Protein AF-A0A9X9WPG4-F1 (afdb_monomer_lite)

Sequence (90 aa):
MPAFASLAVVLAAAPASAQTEAVARRECLQAIRQQGVRGYALDNPRFARAGDAAALTGGLVLGASRLDFSCTLDRRGKVTDLVLTTPPAR

pLDDT: mean 79.63, std 15.67, range [44.59, 93.31]

Organism: NCBI:txid535904

Secondary structure (DSSP, 8-state):
---------------HHHHHHHHHHHHHHHHHHHTT--SPEEEEEEEEEETTEEEEEEEEEETTEEEEEEEEE-TTS-EEEEEEEPPP--

Foldseek 3Di:
DDDDDDPPPPPPPPPVVVVLVVLLVVQLVVVCVVVVDPPWDWAPWDWDDDVQKIKIWGWTDDPPFIKTKIFIAGNVSHTPDIDIGGDDDD

Radius of gyration: 18.92 Å; chains: 1; bounding box: 65×42×32 Å

Structure (mmCIF, N/CA/C/O backbone):
data_AF-A0A9X9WPG4-F1
#
_entry.id   AF-A0A9X9WPG4-F1
#
loop_
_atom_site.group_PDB
_atom_site.id
_atom_site.type_symbol
_atom_site.label_atom_id
_atom_site.label_alt_id
_atom_site.label_comp_id
_atom_site.label_asym_id
_atom_site.label_entity_id
_atom_site.label_seq_id
_atom_site.pdbx_PDB_ins_code
_atom_site.Cartn_x
_atom_site.Cartn_y
_atom_site.Cartn_z
_atom_site.occupancy
_atom_site.B_iso_or_equiv
_atom_site.auth_seq_id
_atom_site.auth_comp_id
_atom_site.auth_asym_id
_atom_site.auth_atom_id
_atom_site.pdbx_PDB_model_num
ATOM 1 N N . MET A 1 1 ? 53.845 27.920 -5.244 1.00 48.44 1 MET A N 1
ATOM 2 C CA . MET A 1 1 ? 52.762 26.917 -5.162 1.00 48.44 1 MET A CA 1
ATOM 3 C C . MET A 1 1 ? 51.828 27.314 -4.027 1.00 48.44 1 MET A C 1
ATOM 5 O O . MET A 1 1 ? 52.311 27.417 -2.908 1.00 48.44 1 MET A O 1
ATOM 9 N N . PRO A 1 2 ? 50.536 27.551 -4.295 1.00 44.59 2 PRO A N 1
ATOM 10 C CA . PRO A 1 2 ? 49.517 27.106 -3.353 1.00 44.59 2 PRO A CA 1
ATOM 11 C C . PRO A 1 2 ? 48.487 26.228 -4.067 1.00 44.59 2 PRO A C 1
ATOM 13 O O . PRO A 1 2 ? 47.922 26.592 -5.097 1.00 44.59 2 PRO A O 1
ATOM 16 N N . ALA A 1 3 ? 48.297 25.034 -3.514 1.00 45.91 3 ALA A N 1
ATOM 17 C CA . ALA A 1 3 ? 47.274 24.092 -3.923 1.00 45.91 3 ALA A CA 1
ATOM 18 C C . ALA A 1 3 ? 45.919 24.575 -3.388 1.00 45.91 3 ALA A C 1
ATOM 20 O O . ALA A 1 3 ? 45.709 24.644 -2.178 1.00 45.91 3 ALA A O 1
ATOM 21 N N . PHE A 1 4 ? 45.005 24.923 -4.293 1.00 50.06 4 PHE A N 1
ATOM 22 C CA . PHE A 1 4 ? 43.611 25.191 -3.960 1.00 50.06 4 PHE A CA 1
ATOM 23 C C . PHE A 1 4 ? 42.896 23.856 -3.728 1.00 50.06 4 PHE A C 1
ATOM 25 O O . PHE A 1 4 ? 42.555 23.139 -4.669 1.00 50.06 4 PHE A O 1
ATOM 32 N N . ALA A 1 5 ? 42.697 23.510 -2.456 1.00 52.31 5 ALA A N 1
ATOM 33 C CA . ALA A 1 5 ? 41.874 22.385 -2.041 1.00 52.31 5 ALA A CA 1
ATOM 34 C C . ALA A 1 5 ? 40.403 22.683 -2.374 1.00 52.31 5 ALA A C 1
ATOM 36 O O . ALA A 1 5 ? 39.740 23.470 -1.701 1.00 52.31 5 ALA A O 1
ATOM 37 N N . SER A 1 6 ? 39.902 22.074 -3.448 1.00 50.75 6 SER A N 1
ATOM 38 C CA . SER A 1 6 ? 38.489 22.135 -3.818 1.00 50.75 6 SER A CA 1
ATOM 39 C C . SER A 1 6 ? 37.701 21.170 -2.933 1.00 50.75 6 SER A C 1
ATOM 41 O O . SER A 1 6 ? 37.824 19.953 -3.067 1.00 50.75 6 SER A O 1
ATOM 43 N N . LEU A 1 7 ? 36.903 21.720 -2.016 1.00 50.56 7 LEU A N 1
ATOM 44 C CA . LEU A 1 7 ? 35.883 20.996 -1.258 1.00 50.56 7 LEU A CA 1
ATOM 45 C C . LEU A 1 7 ? 34.817 20.491 -2.247 1.00 50.56 7 LEU A C 1
ATOM 47 O O . LEU A 1 7 ? 33.873 21.202 -2.591 1.00 50.56 7 LEU A O 1
ATOM 51 N N . ALA A 1 8 ? 34.977 19.268 -2.745 1.00 52.91 8 ALA A N 1
ATOM 52 C CA . ALA A 1 8 ? 33.930 18.591 -3.494 1.00 52.91 8 ALA A CA 1
ATOM 53 C C . ALA A 1 8 ? 32.844 18.151 -2.503 1.00 52.91 8 ALA A C 1
ATOM 55 O O . ALA A 1 8 ? 32.943 17.101 -1.869 1.00 52.91 8 ALA A O 1
ATOM 56 N N . VAL A 1 9 ? 31.809 18.980 -2.347 1.00 53.81 9 VAL A N 1
ATOM 57 C CA . VAL A 1 9 ? 30.543 18.564 -1.740 1.00 53.81 9 VAL A CA 1
ATOM 58 C C . VAL A 1 9 ? 29.969 17.483 -2.648 1.00 53.81 9 VAL A C 1
ATOM 60 O O . VAL A 1 9 ? 29.375 17.766 -3.687 1.00 53.81 9 VAL A O 1
ATOM 63 N N . VAL A 1 10 ? 30.193 16.225 -2.278 1.00 52.19 10 VAL A N 1
ATOM 64 C CA . VAL A 1 10 ? 29.490 15.089 -2.861 1.00 52.19 10 VAL A CA 1
ATOM 65 C C . VAL A 1 10 ? 28.036 15.238 -2.426 1.00 52.19 10 VAL A C 1
ATOM 67 O O . VAL A 1 10 ? 27.651 14.803 -1.342 1.00 52.19 10 VAL A O 1
ATOM 70 N N . LEU A 1 11 ? 27.220 15.906 -3.251 1.00 48.72 11 LEU A N 1
ATOM 71 C CA . LEU A 1 11 ? 25.778 15.715 -3.214 1.00 48.72 11 LEU A CA 1
ATOM 72 C C . LEU A 1 11 ? 25.564 14.227 -3.480 1.00 48.72 11 LEU A C 1
ATOM 74 O O . LEU A 1 11 ? 25.630 13.774 -4.622 1.00 48.72 11 LEU A O 1
ATOM 78 N N . ALA A 1 12 ? 25.372 13.460 -2.410 1.00 49.16 12 ALA A N 1
ATOM 79 C CA . ALA A 1 12 ? 24.891 12.099 -2.49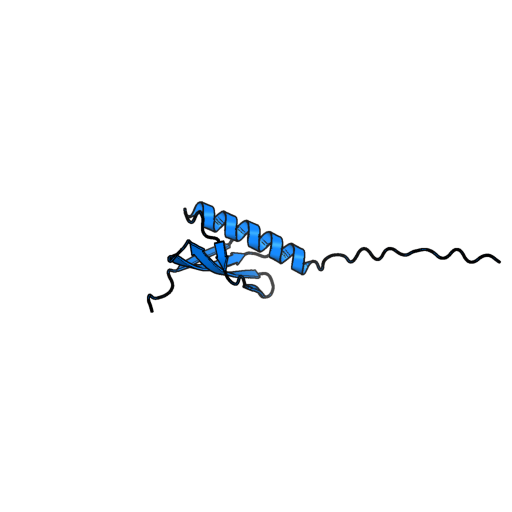3 1.00 49.16 12 ALA A CA 1
ATOM 80 C C . ALA A 1 12 ? 23.528 12.169 -3.183 1.00 49.16 12 ALA A C 1
ATOM 82 O O . ALA A 1 12 ? 22.512 12.481 -2.561 1.00 49.16 12 ALA A O 1
ATOM 83 N N . ALA A 1 13 ? 23.525 11.962 -4.500 1.00 47.62 13 ALA A N 1
ATOM 84 C CA . ALA A 1 13 ? 22.319 11.740 -5.264 1.00 4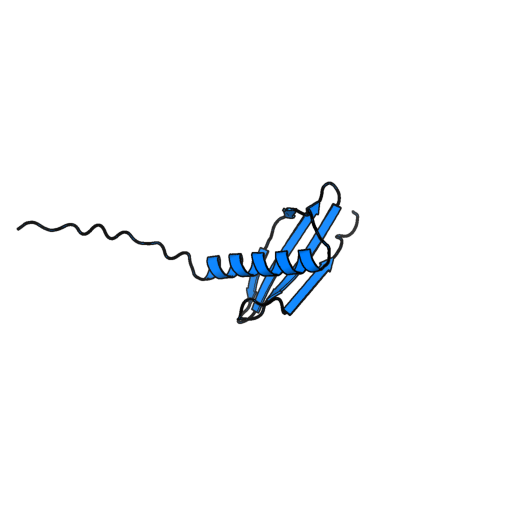7.62 13 ALA A CA 1
ATOM 85 C C . ALA A 1 13 ? 21.593 10.595 -4.562 1.00 47.62 13 ALA A C 1
ATOM 87 O O . ALA A 1 13 ? 22.072 9.459 -4.570 1.00 47.62 13 ALA A O 1
ATOM 88 N N . ALA A 1 14 ? 20.486 10.910 -3.882 1.00 49.53 14 ALA A N 1
ATOM 89 C CA . ALA A 1 14 ? 19.621 9.889 -3.322 1.00 49.53 14 ALA A CA 1
ATOM 90 C C . ALA A 1 14 ? 19.363 8.885 -4.452 1.00 49.53 14 ALA A C 1
ATOM 92 O O . ALA A 1 14 ? 18.990 9.316 -5.552 1.00 49.53 14 ALA A O 1
ATOM 93 N N . PRO A 1 15 ? 19.645 7.590 -4.238 1.00 53.97 15 PRO A N 1
ATOM 94 C CA . PRO A 1 15 ? 19.636 6.629 -5.324 1.00 53.97 15 PRO A CA 1
ATOM 95 C C . PRO A 1 15 ? 18.256 6.688 -5.980 1.00 53.97 15 PRO A C 1
ATOM 97 O O . PRO A 1 15 ? 17.244 6.810 -5.290 1.00 53.97 15 PRO A O 1
ATOM 100 N N . ALA A 1 16 ? 18.197 6.657 -7.312 1.00 58.53 16 ALA A N 1
ATOM 101 C CA . ALA A 1 16 ? 16.946 6.796 -8.070 1.00 58.53 16 ALA A CA 1
ATOM 102 C C . ALA A 1 16 ? 15.836 5.820 -7.601 1.00 58.53 16 ALA A C 1
ATOM 104 O O . ALA A 1 16 ? 14.641 6.070 -7.778 1.00 58.53 16 ALA A O 1
ATOM 105 N N . SER A 1 17 ? 16.222 4.729 -6.935 1.00 57.56 17 SER A N 1
ATOM 106 C CA . SER A 1 17 ? 15.349 3.801 -6.216 1.00 57.56 17 SER A CA 1
ATOM 107 C C . SER A 1 17 ? 14.584 4.432 -5.044 1.00 57.56 17 SER A C 1
ATOM 109 O O . SER A 1 17 ? 13.380 4.213 -4.946 1.00 57.56 17 SER A O 1
ATOM 111 N N . ALA A 1 18 ? 15.218 5.262 -4.211 1.00 61.09 18 ALA A N 1
ATOM 112 C CA . ALA A 1 18 ? 14.574 5.928 -3.073 1.00 61.09 18 ALA A CA 1
ATOM 113 C C . ALA A 1 18 ? 13.496 6.932 -3.522 1.00 61.09 18 ALA A C 1
ATOM 115 O O . ALA A 1 18 ? 12.442 7.049 -2.897 1.00 61.09 18 ALA A O 1
ATOM 116 N N . GLN A 1 19 ? 13.721 7.618 -4.649 1.00 67.69 19 GLN A N 1
ATOM 117 C CA . GLN A 1 19 ? 12.687 8.455 -5.268 1.00 67.69 19 GLN A CA 1
ATOM 118 C C . GLN A 1 19 ? 11.524 7.614 -5.809 1.00 67.69 19 GLN A C 1
ATOM 120 O O . GLN A 1 19 ? 10.368 7.989 -5.624 1.00 67.69 19 GLN A O 1
ATOM 125 N N . THR A 1 20 ? 11.810 6.460 -6.424 1.00 77.75 20 THR A N 1
ATOM 126 C CA . THR A 1 20 ? 10.769 5.570 -6.965 1.00 77.75 20 THR A CA 1
ATOM 127 C C . THR A 1 20 ? 9.869 5.019 -5.853 1.00 77.75 20 THR A C 1
ATOM 129 O O . THR A 1 20 ? 8.648 5.034 -5.991 1.00 77.75 20 THR A O 1
ATOM 132 N N . GLU A 1 21 ? 10.448 4.592 -4.729 1.00 82.69 21 GLU A N 1
ATOM 133 C CA . GLU A 1 21 ? 9.693 4.110 -3.569 1.00 82.69 21 GLU A CA 1
ATOM 134 C C . GLU A 1 21 ? 8.807 5.209 -2.969 1.00 82.69 21 GLU A C 1
ATOM 136 O O . GLU A 1 21 ? 7.626 4.985 -2.700 1.00 82.69 21 GLU A O 1
ATOM 141 N N . ALA A 1 22 ? 9.346 6.419 -2.791 1.00 84.00 22 ALA A N 1
ATOM 142 C CA . ALA A 1 22 ? 8.585 7.534 -2.235 1.00 84.00 22 ALA A CA 1
ATOM 143 C C . ALA A 1 22 ? 7.386 7.922 -3.120 1.00 84.00 22 ALA A C 1
ATOM 145 O O . ALA A 1 22 ? 6.312 8.234 -2.597 1.00 84.00 22 ALA A O 1
ATOM 146 N N . VAL A 1 23 ? 7.555 7.887 -4.447 1.00 85.12 23 VAL A N 1
ATOM 147 C CA . VAL A 1 23 ? 6.470 8.113 -5.416 1.00 85.12 23 VAL A CA 1
ATOM 148 C C . VAL A 1 23 ? 5.444 6.987 -5.339 1.00 85.12 23 VAL A C 1
ATOM 150 O O . VAL A 1 23 ? 4.262 7.266 -5.148 1.00 85.12 23 VAL A O 1
ATOM 153 N N . ALA A 1 24 ? 5.893 5.730 -5.380 1.00 86.12 24 ALA A N 1
ATOM 154 C CA . ALA A 1 24 ? 5.019 4.567 -5.276 1.00 86.12 24 ALA A CA 1
ATOM 155 C C . ALA A 1 24 ? 4.178 4.598 -3.995 1.00 86.12 24 ALA A C 1
ATOM 157 O O . ALA A 1 24 ? 2.963 4.415 -4.028 1.00 86.12 24 ALA A O 1
ATOM 158 N N . ARG A 1 25 ? 4.803 4.937 -2.865 1.00 89.31 25 ARG A N 1
ATOM 159 C CA . ARG A 1 25 ? 4.123 5.107 -1.582 1.00 89.31 25 ARG A CA 1
ATOM 160 C C . ARG A 1 25 ? 3.058 6.190 -1.621 1.00 89.31 25 ARG A C 1
ATOM 162 O O . ARG A 1 25 ? 1.962 5.955 -1.119 1.00 89.31 25 ARG A O 1
ATOM 169 N N . ARG A 1 26 ? 3.338 7.360 -2.202 1.00 89.56 26 ARG A N 1
ATOM 170 C CA . ARG A 1 26 ? 2.329 8.427 -2.309 1.00 89.56 26 ARG A CA 1
ATOM 171 C C . ARG A 1 26 ? 1.148 8.010 -3.172 1.00 89.56 26 ARG A C 1
ATOM 173 O O . ARG A 1 26 ? 0.017 8.185 -2.726 1.00 89.56 26 ARG A O 1
ATOM 180 N N . GLU A 1 27 ? 1.409 7.463 -4.355 1.00 91.31 27 GLU A N 1
ATOM 181 C CA . GLU A 1 27 ? 0.371 7.074 -5.315 1.00 91.31 27 GLU A CA 1
ATOM 182 C C . GLU A 1 27 ? -0.505 5.951 -4.742 1.00 91.31 27 GLU A C 1
ATOM 184 O O . GLU A 1 27 ? -1.729 6.078 -4.718 1.00 91.31 27 GLU A O 1
ATOM 189 N N . CYS A 1 28 ? 0.100 4.915 -4.152 1.00 90.88 28 CYS A N 1
ATOM 190 C CA . CYS A 1 28 ? -0.642 3.836 -3.499 1.00 90.88 28 CYS A CA 1
ATOM 191 C C . CYS A 1 28 ? -1.477 4.338 -2.319 1.00 90.88 28 CYS A C 1
ATOM 193 O O . CYS A 1 28 ? -2.672 4.067 -2.249 1.00 90.88 28 CYS A O 1
ATOM 195 N N . LEU A 1 29 ? -0.901 5.134 -1.410 1.00 90.06 29 LEU A N 1
ATOM 196 C CA . LEU A 1 29 ? -1.653 5.711 -0.288 1.00 90.06 29 LEU A CA 1
ATOM 197 C C . LEU A 1 29 ? -2.763 6.659 -0.747 1.00 90.06 29 LEU A C 1
ATOM 199 O O . LEU A 1 29 ? -3.762 6.838 -0.051 1.00 90.06 29 LEU A O 1
ATOM 203 N N . GLN A 1 30 ? -2.589 7.335 -1.879 1.00 91.88 30 GLN A N 1
ATOM 204 C CA . GLN A 1 30 ? -3.631 8.163 -2.465 1.00 91.88 30 GLN A CA 1
ATOM 205 C C . GLN A 1 30 ? -4.768 7.302 -3.021 1.00 91.88 30 GLN A C 1
ATOM 207 O O . GLN A 1 30 ? -5.920 7.577 -2.692 1.00 91.88 30 GLN A O 1
ATOM 212 N N . ALA A 1 31 ? -4.463 6.244 -3.773 1.00 91.50 31 ALA A N 1
ATOM 213 C CA . ALA A 1 31 ? -5.460 5.308 -4.289 1.00 91.50 31 ALA A CA 1
ATOM 214 C C . ALA A 1 31 ? -6.241 4.617 -3.154 1.00 91.50 31 ALA A C 1
ATOM 216 O O . ALA A 1 31 ? -7.468 4.568 -3.179 1.00 91.50 31 ALA A O 1
ATOM 217 N N . ILE A 1 32 ? -5.555 4.199 -2.086 1.00 91.00 32 ILE A N 1
ATOM 218 C CA . ILE A 1 32 ? -6.169 3.636 -0.871 1.00 91.00 32 ILE A CA 1
ATOM 219 C C . ILE A 1 32 ? -7.145 4.631 -0.229 1.00 91.00 32 ILE A C 1
ATOM 221 O O . ILE A 1 32 ? -8.270 4.278 0.123 1.00 91.00 32 ILE A O 1
ATOM 225 N N . ARG A 1 33 ? -6.760 5.909 -0.130 1.00 89.81 33 ARG A N 1
ATOM 226 C CA . ARG A 1 33 ? -7.645 6.962 0.393 1.00 89.81 33 ARG A CA 1
ATOM 227 C C . ARG A 1 33 ? -8.857 7.217 -0.504 1.00 89.81 33 ARG A C 1
ATOM 229 O O . ARG A 1 33 ? -9.911 7.574 0.018 1.00 89.81 33 ARG A O 1
ATOM 236 N N . GLN A 1 34 ? -8.723 7.039 -1.819 1.00 89.88 34 GLN A N 1
ATOM 237 C CA . GLN A 1 34 ? -9.836 7.139 -2.770 1.00 89.88 34 GLN A CA 1
ATOM 238 C C . GLN A 1 34 ? -10.831 5.976 -2.632 1.00 89.88 34 GLN A C 1
ATOM 240 O O . GLN A 1 34 ? -12.013 6.178 -2.877 1.00 89.88 34 GLN A O 1
ATOM 245 N N . GLN A 1 35 ? -10.390 4.810 -2.145 1.00 86.19 35 GLN A N 1
ATOM 246 C CA . GLN A 1 35 ? -11.257 3.674 -1.785 1.00 86.19 35 GLN A CA 1
ATOM 247 C C . GLN A 1 35 ? -12.024 3.879 -0.460 1.00 86.19 35 GLN A C 1
ATOM 249 O O . GLN A 1 35 ? -12.721 2.985 0.006 1.00 86.19 35 GLN A O 1
ATOM 254 N N . GLY A 1 36 ? -11.889 5.042 0.188 1.00 86.19 36 GLY A N 1
ATOM 255 C CA . GLY A 1 36 ? -12.552 5.345 1.461 1.00 86.19 36 GLY A CA 1
ATOM 256 C C . GLY A 1 36 ? -11.773 4.907 2.705 1.00 86.19 36 GLY A C 1
ATOM 257 O O . GLY A 1 36 ? -12.185 5.215 3.823 1.00 86.19 36 GLY A O 1
ATOM 258 N N . VAL A 1 37 ? -10.608 4.272 2.546 1.00 86.31 37 VAL A N 1
ATOM 259 C CA . VAL A 1 37 ? -9.735 3.883 3.661 1.00 86.31 37 VA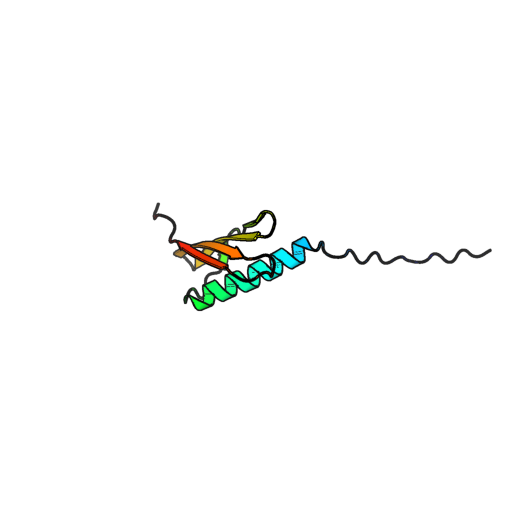L A CA 1
ATOM 260 C C . VAL A 1 37 ? -8.973 5.116 4.160 1.00 86.31 37 VAL A C 1
ATOM 262 O O . VAL A 1 37 ? -7.955 5.531 3.601 1.00 86.31 37 VAL A O 1
ATOM 265 N N . ARG A 1 38 ? -9.500 5.755 5.210 1.00 85.44 38 ARG A N 1
ATOM 266 C CA . ARG A 1 38 ? -8.961 6.985 5.818 1.00 85.44 38 ARG A CA 1
ATOM 267 C C . ARG A 1 38 ? -8.614 6.772 7.289 1.00 85.44 38 ARG A C 1
ATOM 269 O O . ARG A 1 38 ? -9.231 5.961 7.963 1.00 85.44 38 ARG A O 1
ATOM 276 N N . GLY A 1 39 ? -7.623 7.513 7.781 1.00 85.69 39 GLY A N 1
ATOM 277 C CA . GLY A 1 39 ? -7.182 7.456 9.181 1.00 85.69 39 GLY A CA 1
ATOM 278 C C . GLY A 1 39 ? -6.230 6.304 9.514 1.00 85.69 39 GLY A C 1
ATOM 279 O O . GLY A 1 39 ? -5.571 6.360 10.545 1.00 85.69 39 GLY A O 1
ATOM 280 N N . TYR A 1 40 ? -6.104 5.301 8.644 1.00 88.88 40 TYR A N 1
ATOM 281 C CA . TYR A 1 40 ? -5.168 4.199 8.842 1.00 88.88 40 TYR A CA 1
ATOM 282 C C . TYR A 1 40 ? -3.710 4.671 8.755 1.00 88.88 40 TYR A C 1
ATOM 284 O O . TYR A 1 40 ? -3.325 5.385 7.824 1.00 88.88 40 TYR A O 1
ATOM 292 N N . ALA A 1 41 ? -2.895 4.238 9.712 1.00 89.06 41 ALA A N 1
ATOM 293 C CA . ALA A 1 41 ? -1.450 4.389 9.701 1.00 89.06 41 ALA A CA 1
ATOM 294 C C . ALA A 1 41 ? -0.805 3.237 8.927 1.00 89.06 41 ALA A C 1
ATOM 296 O O . ALA A 1 41 ? -1.260 2.098 8.985 1.00 89.06 41 ALA A O 1
ATOM 297 N N . LEU A 1 42 ? 0.265 3.537 8.198 1.00 88.50 42 LEU A N 1
ATOM 298 C CA . LEU A 1 42 ? 0.993 2.538 7.428 1.00 88.50 42 LEU A CA 1
ATOM 299 C C . LEU A 1 42 ? 1.859 1.680 8.358 1.00 88.50 42 LEU A C 1
ATOM 301 O O . LEU A 1 42 ? 2.715 2.220 9.056 1.00 88.50 42 LEU A O 1
ATOM 305 N N . ASP A 1 43 ? 1.664 0.366 8.323 1.00 89.69 43 ASP A N 1
ATOM 306 C CA . ASP A 1 43 ? 2.411 -0.627 9.094 1.00 89.69 43 ASP A CA 1
ATOM 307 C C . ASP A 1 43 ? 3.272 -1.479 8.155 1.00 89.69 43 ASP A C 1
ATOM 309 O O . ASP A 1 43 ? 2.769 -2.053 7.192 1.00 89.69 43 ASP A O 1
ATOM 313 N N . ASN A 1 44 ? 4.575 -1.565 8.429 1.00 88.00 44 ASN A N 1
ATOM 314 C CA . ASN A 1 44 ? 5.521 -2.428 7.707 1.00 88.00 44 ASN A CA 1
ATOM 315 C C . ASN A 1 44 ? 5.399 -2.409 6.161 1.00 88.00 44 ASN A C 1
ATOM 317 O O . ASN A 1 44 ? 5.277 -3.474 5.546 1.00 88.00 44 ASN A O 1
ATOM 321 N N . PRO A 1 45 ? 5.438 -1.234 5.499 1.00 89.38 45 PRO A N 1
ATOM 322 C CA . PRO A 1 45 ? 5.408 -1.183 4.044 1.00 89.38 45 PRO A CA 1
ATOM 323 C C . PRO A 1 45 ? 6.671 -1.816 3.457 1.00 89.38 45 PRO A C 1
ATOM 325 O O . PRO A 1 45 ? 7.789 -1.545 3.893 1.00 89.38 45 PRO A O 1
ATOM 328 N N . ARG A 1 46 ? 6.486 -2.639 2.432 1.00 90.12 46 ARG A N 1
ATOM 329 C CA . ARG A 1 46 ? 7.543 -3.270 1.652 1.00 90.12 46 ARG A CA 1
ATOM 330 C C . ARG A 1 46 ? 7.392 -2.889 0.199 1.00 90.12 46 ARG A C 1
ATOM 332 O O . ARG A 1 46 ? 6.370 -3.164 -0.426 1.00 90.12 46 ARG A O 1
ATOM 339 N N . PHE A 1 47 ? 8.438 -2.264 -0.315 1.00 89.12 47 PHE A N 1
ATOM 340 C CA . PHE A 1 47 ? 8.570 -1.947 -1.719 1.00 89.12 47 PHE A CA 1
ATOM 341 C C . PHE A 1 47 ? 9.353 -3.055 -2.422 1.00 89.12 47 PHE A C 1
ATOM 343 O O . PHE A 1 47 ? 10.437 -3.438 -1.984 1.00 89.12 47 PHE A O 1
ATOM 350 N N . ALA A 1 48 ? 8.804 -3.562 -3.517 1.00 88.31 48 ALA A N 1
ATOM 351 C CA . ALA A 1 48 ? 9.445 -4.530 -4.388 1.00 88.31 48 ALA A CA 1
ATOM 352 C C . ALA A 1 48 ? 9.430 -3.986 -5.816 1.00 88.31 48 ALA A C 1
ATOM 354 O O . ALA A 1 48 ? 8.400 -3.537 -6.307 1.00 88.31 48 ALA A O 1
ATOM 355 N N . ARG A 1 49 ? 10.568 -4.030 -6.506 1.00 84.25 49 ARG A N 1
ATOM 356 C CA . ARG A 1 49 ? 10.654 -3.676 -7.926 1.00 84.25 49 ARG A CA 1
ATOM 357 C C . ARG A 1 49 ? 10.963 -4.935 -8.722 1.00 84.25 49 ARG A C 1
ATOM 359 O O . ARG A 1 49 ? 11.954 -5.600 -8.436 1.00 84.25 49 ARG A O 1
ATOM 366 N N . ALA A 1 50 ? 10.128 -5.250 -9.703 1.00 78.75 50 ALA A N 1
ATOM 367 C CA . ALA A 1 50 ? 10.259 -6.428 -10.548 1.00 78.75 50 ALA A CA 1
ATOM 368 C C . ALA A 1 50 ? 10.243 -5.994 -12.018 1.00 78.75 50 ALA A C 1
ATOM 370 O O . ALA A 1 50 ? 9.189 -5.732 -12.595 1.00 78.75 50 ALA A O 1
ATOM 371 N N . GLY A 1 51 ? 11.435 -5.885 -12.613 1.00 82.06 51 GLY A N 1
ATOM 372 C CA . GLY A 1 51 ? 11.604 -5.390 -13.980 1.00 82.06 51 GLY A CA 1
ATOM 373 C C . GLY A 1 51 ? 11.028 -3.981 -14.152 1.00 82.06 51 GLY A C 1
ATOM 374 O O . GLY A 1 51 ? 11.474 -3.031 -13.500 1.00 82.06 51 GLY A O 1
ATOM 375 N N . ASP A 1 52 ? 10.019 -3.876 -15.016 1.00 82.50 52 ASP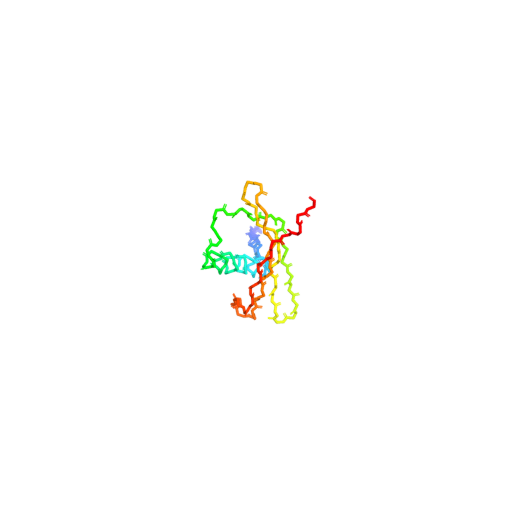 A N 1
ATOM 376 C CA . ASP A 1 52 ? 9.305 -2.634 -15.332 1.00 82.50 52 ASP A CA 1
ATOM 377 C C . ASP A 1 52 ? 8.157 -2.311 -14.366 1.00 82.50 52 ASP A C 1
ATOM 379 O O . ASP A 1 52 ? 7.587 -1.225 -14.441 1.00 82.50 52 ASP A O 1
ATOM 383 N N . ALA A 1 53 ? 7.808 -3.223 -13.460 1.00 83.56 53 ALA A N 1
ATOM 384 C CA . ALA A 1 53 ? 6.762 -3.011 -12.470 1.00 83.56 53 ALA A CA 1
ATOM 385 C C . ALA A 1 53 ? 7.355 -2.713 -11.090 1.00 83.56 53 ALA A C 1
ATOM 387 O O . ALA A 1 53 ? 8.445 -3.168 -10.720 1.00 83.56 53 ALA A O 1
ATOM 388 N N . ALA A 1 54 ? 6.601 -1.961 -10.302 1.00 88.62 54 ALA A N 1
ATOM 389 C CA . ALA A 1 54 ? 6.845 -1.794 -8.882 1.00 88.62 54 ALA A CA 1
ATOM 390 C C . ALA A 1 54 ? 5.624 -2.274 -8.104 1.00 88.62 54 ALA A C 1
ATOM 392 O O . ALA A 1 54 ? 4.502 -2.185 -8.580 1.00 88.62 54 ALA A O 1
ATOM 393 N N . ALA A 1 55 ? 5.834 -2.777 -6.902 1.00 90.44 55 ALA A N 1
ATOM 394 C CA . ALA A 1 55 ? 4.776 -3.171 -6.001 1.00 90.44 55 ALA A CA 1
ATOM 395 C C . ALA A 1 55 ? 5.076 -2.617 -4.613 1.00 90.44 55 ALA A C 1
ATOM 397 O O . ALA A 1 55 ? 6.219 -2.605 -4.153 1.00 90.44 55 ALA A O 1
ATOM 398 N N . LEU A 1 56 ? 4.034 -2.150 -3.946 1.00 91.62 56 LEU A N 1
ATOM 399 C CA . LEU A 1 56 ? 4.057 -1.735 -2.563 1.00 91.62 56 LEU A CA 1
ATOM 400 C C . LEU A 1 56 ? 3.012 -2.548 -1.814 1.00 91.62 56 LEU A C 1
ATOM 402 O O . LEU A 1 56 ? 1.812 -2.401 -2.037 1.00 91.62 56 LEU A O 1
ATOM 406 N N . THR A 1 57 ? 3.485 -3.390 -0.913 1.00 92.88 57 THR A N 1
ATOM 407 C CA . THR A 1 57 ? 2.647 -4.214 -0.042 1.00 92.88 57 THR A CA 1
ATOM 408 C C . THR A 1 57 ? 2.845 -3.789 1.399 1.00 92.88 57 THR A C 1
ATOM 410 O O . THR A 1 57 ? 3.938 -3.360 1.758 1.00 92.88 57 THR A O 1
ATOM 413 N N . GLY A 1 58 ? 1.846 -3.938 2.252 1.00 92.12 58 GLY A N 1
ATOM 414 C CA . GLY A 1 58 ? 2.018 -3.686 3.677 1.00 92.12 58 GLY A CA 1
ATOM 415 C C . GLY A 1 58 ? 0.714 -3.770 4.442 1.00 92.12 58 GLY A C 1
ATOM 416 O O . GLY A 1 58 ? -0.320 -4.145 3.896 1.00 92.12 58 GLY A O 1
ATOM 417 N N . GLY A 1 59 ? 0.782 -3.385 5.709 1.00 92.06 59 GLY A N 1
ATOM 418 C CA . GLY A 1 59 ? -0.372 -3.233 6.574 1.00 92.06 59 GLY A CA 1
ATOM 419 C C . GLY A 1 59 ? -0.830 -1.781 6.675 1.00 92.06 59 GLY A C 1
ATOM 420 O O . GLY A 1 59 ? -0.080 -0.826 6.472 1.00 92.06 59 GLY A O 1
ATOM 421 N N . LEU A 1 60 ? -2.084 -1.620 7.045 1.00 91.62 60 LEU A N 1
ATOM 422 C CA . LEU A 1 60 ? -2.751 -0.390 7.418 1.00 91.62 60 LEU A CA 1
ATOM 423 C C . LEU A 1 60 ? -3.434 -0.658 8.754 1.00 91.62 60 LEU A C 1
ATOM 425 O O . LEU A 1 60 ? -4.245 -1.574 8.862 1.00 91.62 60 LEU A O 1
ATOM 429 N N . VAL A 1 61 ? -3.122 0.128 9.776 1.00 91.19 61 VAL A N 1
ATOM 430 C CA . VAL A 1 61 ? -3.661 -0.047 11.129 1.00 91.19 61 VAL A CA 1
ATOM 431 C C . VAL A 1 61 ? -4.447 1.182 11.563 1.00 91.19 61 VAL A C 1
ATOM 433 O O . VAL A 1 61 ? -4.006 2.314 11.380 1.00 91.19 61 VAL A O 1
ATOM 436 N N . LEU A 1 62 ? -5.621 0.966 12.145 1.00 89.94 62 LEU A N 1
ATOM 437 C CA . LEU A 1 62 ? -6.468 1.999 12.733 1.00 89.94 62 LEU A CA 1
ATOM 438 C C . LEU A 1 62 ? -7.023 1.478 14.061 1.00 89.94 62 LEU A C 1
ATOM 440 O O . LEU A 1 62 ? -8.021 0.756 14.098 1.00 89.94 62 LEU A O 1
ATOM 444 N N . GLY A 1 63 ? -6.354 1.819 15.164 1.00 87.75 63 GLY A N 1
ATOM 445 C CA . GLY A 1 63 ? -6.683 1.268 16.480 1.00 87.75 63 GLY A CA 1
ATOM 446 C C . GLY A 1 63 ? -6.552 -0.259 16.486 1.00 87.75 63 GLY A C 1
ATOM 447 O O . GLY A 1 63 ? -5.472 -0.781 16.231 1.00 87.75 63 GLY A O 1
ATOM 448 N N . ALA A 1 64 ? -7.656 -0.964 16.746 1.00 85.12 64 ALA A N 1
ATOM 449 C CA . ALA A 1 64 ? -7.722 -2.430 16.701 1.00 85.12 64 ALA A CA 1
ATOM 450 C C . ALA A 1 64 ? -7.995 -3.000 15.293 1.00 85.12 64 ALA A C 1
ATOM 452 O O . ALA A 1 64 ? -7.924 -4.211 15.097 1.00 85.12 64 ALA A O 1
ATOM 453 N N . SER A 1 65 ? -8.322 -2.150 14.313 1.00 86.69 65 SER A N 1
ATOM 454 C CA . SER A 1 65 ? -8.564 -2.583 12.934 1.00 86.69 65 SER A CA 1
ATOM 455 C C . SER A 1 65 ? -7.251 -2.668 12.169 1.00 86.69 65 SER A C 1
ATOM 457 O O . SER A 1 65 ? -6.442 -1.739 12.202 1.00 86.69 65 SER A O 1
ATOM 459 N N . ARG A 1 66 ? -7.059 -3.761 11.433 1.00 89.75 66 ARG A N 1
ATOM 460 C CA . ARG A 1 66 ? -5.943 -3.941 10.503 1.00 89.75 66 ARG A CA 1
ATOM 461 C C . ARG A 1 66 ? -6.502 -4.252 9.122 1.00 89.75 66 ARG A C 1
ATOM 463 O O . ARG A 1 66 ? -7.499 -4.954 9.005 1.00 89.75 66 ARG A O 1
ATOM 470 N N . LEU A 1 67 ? -5.855 -3.724 8.097 1.00 90.88 67 LEU A N 1
ATOM 471 C CA . LEU A 1 67 ? -6.044 -4.059 6.694 1.00 90.88 67 LEU A CA 1
ATOM 472 C C . LEU A 1 67 ? -4.664 -4.352 6.121 1.00 90.88 67 LEU A C 1
ATOM 474 O O . LEU A 1 67 ? -3.699 -3.697 6.494 1.00 90.88 67 LEU A O 1
ATOM 478 N N . ASP A 1 68 ? -4.563 -5.301 5.215 1.00 92.00 68 ASP A N 1
ATOM 479 C CA . ASP A 1 68 ? -3.392 -5.455 4.370 1.00 92.00 68 ASP A CA 1
ATOM 480 C C . ASP A 1 68 ? -3.714 -4.873 2.996 1.00 92.00 68 ASP A C 1
ATOM 482 O O . ASP A 1 68 ? -4.855 -4.912 2.524 1.00 92.00 68 ASP A O 1
ATOM 486 N N . PHE A 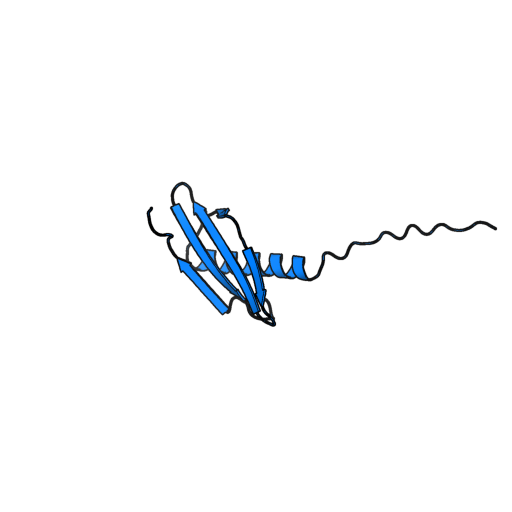1 69 ? -2.709 -4.284 2.365 1.00 92.31 69 PHE A N 1
ATOM 487 C CA . PHE A 1 69 ? -2.825 -3.744 1.024 1.00 92.31 69 PHE A CA 1
ATOM 488 C C . PHE A 1 69 ? -1.710 -4.295 0.142 1.00 92.31 69 PHE A C 1
ATOM 490 O O . PHE A 1 69 ? -0.573 -4.494 0.579 1.00 92.31 69 PHE A O 1
ATOM 497 N N . SER A 1 70 ? -2.043 -4.493 -1.125 1.00 93.31 70 SER A N 1
ATOM 498 C CA . SER A 1 70 ? -1.101 -4.783 -2.193 1.00 93.31 70 SER A CA 1
ATOM 499 C C . SER A 1 70 ? -1.389 -3.836 -3.340 1.00 93.31 70 SER A C 1
ATOM 501 O O . SER A 1 70 ? -2.483 -3.835 -3.894 1.00 93.31 70 SER A O 1
ATOM 503 N N . CYS A 1 71 ? -0.423 -2.993 -3.666 1.00 92.56 71 CYS A N 1
ATOM 504 C CA . CYS A 1 71 ? -0.543 -1.988 -4.703 1.00 92.56 71 CYS A CA 1
ATOM 505 C C . CYS A 1 71 ? 0.534 -2.223 -5.753 1.00 92.56 71 CYS A C 1
ATOM 507 O O . CYS A 1 71 ? 1.718 -2.220 -5.429 1.00 92.56 71 CYS A O 1
ATOM 509 N N . THR A 1 72 ? 0.136 -2.395 -7.005 1.00 93.12 72 THR A N 1
ATOM 510 C CA . THR A 1 72 ? 1.045 -2.573 -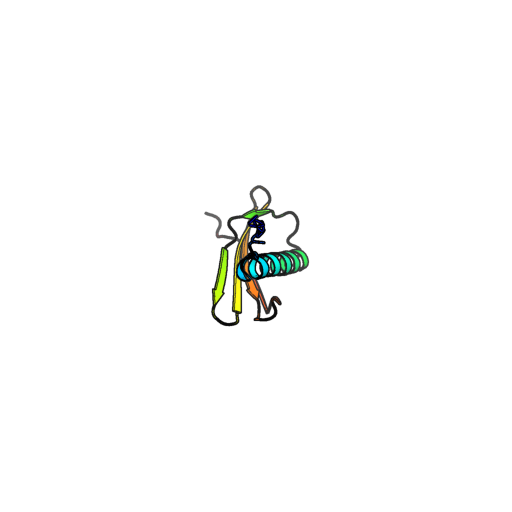8.137 1.00 93.12 72 THR A CA 1
ATOM 511 C C . THR A 1 72 ? 1.075 -1.292 -8.955 1.00 93.12 72 THR A C 1
ATOM 513 O O . THR A 1 72 ? 0.043 -0.654 -9.169 1.00 93.12 72 THR A O 1
ATOM 516 N N . LEU A 1 73 ? 2.263 -0.900 -9.405 1.00 90.75 73 LEU A N 1
ATOM 517 C CA . LEU A 1 73 ? 2.501 0.268 -10.233 1.00 90.75 73 LEU A CA 1
ATOM 518 C C . LEU A 1 73 ? 3.219 -0.112 -11.525 1.00 90.75 73 LEU A C 1
ATOM 520 O O . LEU A 1 73 ? 4.093 -0.983 -11.544 1.00 90.75 73 LEU A O 1
ATOM 524 N N . ASP A 1 74 ? 2.884 0.601 -12.595 1.00 89.06 74 ASP A N 1
ATOM 525 C CA . ASP A 1 74 ? 3.595 0.517 -13.864 1.00 89.06 74 ASP A CA 1
ATOM 526 C C . ASP A 1 74 ? 4.972 1.207 -13.812 1.00 89.06 74 ASP A C 1
ATOM 528 O O . ASP A 1 74 ? 5.355 1.875 -12.845 1.00 89.06 74 ASP A O 1
ATOM 532 N N . ARG A 1 75 ? 5.706 1.118 -14.925 1.00 83.81 75 ARG A N 1
ATOM 533 C CA . ARG A 1 75 ? 7.010 1.774 -15.114 1.00 83.81 75 ARG A CA 1
ATOM 534 C C . ARG A 1 75 ? 6.982 3.301 -15.001 1.00 83.81 75 ARG A C 1
ATOM 536 O O . ARG A 1 75 ? 8.035 3.925 -14.894 1.00 83.81 75 ARG A O 1
ATOM 543 N N . ARG A 1 76 ? 5.798 3.915 -15.084 1.00 82.81 76 ARG A N 1
ATOM 544 C CA . ARG A 1 76 ? 5.574 5.362 -14.953 1.00 82.81 76 ARG A CA 1
ATOM 545 C C . ARG A 1 76 ? 5.193 5.740 -13.517 1.00 82.81 76 ARG A C 1
ATOM 547 O O . ARG A 1 76 ? 4.971 6.920 -13.255 1.00 82.81 76 ARG A O 1
ATOM 554 N N . GLY A 1 77 ? 5.128 4.770 -12.601 1.00 80.12 77 GLY A N 1
ATOM 555 C CA . GLY A 1 77 ? 4.730 4.968 -11.212 1.00 80.12 77 GLY A CA 1
ATOM 556 C C . GLY A 1 77 ? 3.227 5.169 -11.036 1.00 80.12 77 GLY A C 1
ATOM 557 O O . GLY A 1 77 ? 2.818 5.758 -10.041 1.00 80.12 77 GLY A O 1
ATOM 558 N N . LYS A 1 78 ? 2.399 4.729 -11.990 1.00 86.06 78 LYS A N 1
ATOM 559 C CA . LYS A 1 78 ? 0.937 4.779 -11.887 1.00 86.06 78 LYS A CA 1
ATOM 560 C C . LYS A 1 78 ? 0.395 3.477 -11.337 1.00 86.06 78 LYS A C 1
ATOM 562 O O . LYS A 1 78 ? 0.795 2.413 -11.791 1.00 86.06 78 LYS A O 1
ATOM 567 N N . VAL A 1 79 ? -0.530 3.578 -10.383 1.00 90.38 79 VAL A N 1
ATOM 568 C CA . VAL A 1 79 ? -1.215 2.417 -9.807 1.00 90.38 79 VAL A CA 1
ATOM 569 C C . VAL A 1 79 ? -2.010 1.718 -10.905 1.00 90.38 79 VAL A C 1
ATOM 571 O O . VAL A 1 79 ? -2.901 2.319 -11.504 1.00 90.38 79 VAL A O 1
ATOM 574 N N . THR A 1 80 ? -1.665 0.466 -11.177 1.00 91.88 80 THR A N 1
ATOM 575 C CA . THR A 1 80 ? -2.367 -0.398 -12.132 1.00 91.88 80 THR A CA 1
ATOM 576 C C . THR A 1 80 ? -3.319 -1.350 -11.436 1.00 91.88 80 THR A C 1
ATOM 578 O O . THR A 1 80 ? -4.347 -1.698 -12.006 1.00 91.88 80 THR A O 1
ATOM 581 N N . ASP A 1 81 ? -2.987 -1.746 -10.210 1.00 91.81 81 ASP A N 1
ATOM 582 C CA . ASP A 1 81 ? -3.785 -2.663 -9.411 1.00 91.81 81 ASP A CA 1
ATOM 583 C C . ASP A 1 81 ? -3.672 -2.294 -7.929 1.00 91.81 81 ASP A C 1
ATOM 585 O O . ASP A 1 81 ? -2.595 -1.929 -7.449 1.00 91.81 81 ASP A O 1
ATOM 589 N N . LEU A 1 82 ? -4.789 -2.355 -7.208 1.00 92.31 82 LEU A N 1
ATOM 590 C CA . LEU A 1 82 ? -4.838 -2.119 -5.769 1.00 92.31 82 LEU A CA 1
ATOM 591 C C . LEU A 1 82 ? -5.809 -3.106 -5.131 1.00 92.31 82 LEU A C 1
ATOM 593 O O . LEU A 1 82 ? -7.019 -3.018 -5.325 1.00 92.31 82 LEU A O 1
ATOM 597 N N . VAL A 1 83 ? -5.266 -3.982 -4.297 1.00 92.50 83 VAL A N 1
ATOM 598 C CA . VAL A 1 83 ? -6.016 -4.956 -3.513 1.00 92.50 83 VAL A CA 1
ATOM 599 C C . VAL A 1 83 ? -5.947 -4.561 -2.046 1.00 92.50 83 VAL A C 1
ATOM 601 O O . VAL A 1 83 ? -4.872 -4.293 -1.508 1.00 92.50 83 VAL A O 1
ATOM 604 N N . LEU A 1 84 ? -7.107 -4.531 -1.398 1.00 91.06 84 LEU A N 1
ATOM 605 C CA . LEU A 1 84 ? -7.260 -4.309 0.033 1.00 91.06 84 LEU A CA 1
ATOM 606 C C . LEU A 1 84 ? -7.921 -5.544 0.632 1.00 91.06 84 LEU A C 1
ATOM 608 O O . LEU A 1 84 ? -9.000 -5.943 0.198 1.00 91.06 84 LEU A O 1
ATOM 612 N N . THR A 1 85 ? -7.284 -6.142 1.628 1.00 90.31 85 THR A N 1
ATOM 613 C CA . THR A 1 85 ? -7.779 -7.342 2.303 1.00 90.31 85 THR A CA 1
ATOM 614 C C . THR A 1 85 ? -7.808 -7.116 3.798 1.00 90.31 85 THR A C 1
ATOM 616 O O . THR A 1 85 ? -6.846 -6.623 4.379 1.00 90.31 85 THR A O 1
ATOM 619 N N . THR A 1 86 ? -8.890 -7.512 4.455 1.00 82.19 86 THR A N 1
ATOM 620 C CA . THR A 1 86 ? -8.881 -7.683 5.906 1.00 82.19 86 THR A CA 1
ATOM 621 C C . THR A 1 86 ? -8.046 -8.924 6.241 1.00 82.19 86 THR A C 1
ATOM 623 O O . THR A 1 86 ? -8.345 -10.002 5.722 1.00 82.19 86 THR A O 1
ATOM 626 N N . PRO A 1 87 ? -6.997 -8.815 7.077 1.00 71.62 87 PRO A N 1
ATOM 627 C CA . PRO A 1 87 ? -6.289 -9.981 7.573 1.00 71.62 87 PRO A CA 1
ATOM 628 C C . PRO A 1 87 ? -7.270 -10.899 8.308 1.00 71.62 87 PRO A C 1
ATOM 630 O O . PRO A 1 87 ? -8.211 -10.405 8.942 1.00 71.62 87 PRO A O 1
ATOM 633 N N . PRO A 1 88 ? -7.070 -12.226 8.244 1.00 65.94 88 PRO A N 1
ATOM 634 C CA . PRO A 1 88 ? -7.933 -13.160 8.947 1.00 65.94 88 PRO A CA 1
ATOM 635 C C . PRO A 1 88 ? -7.920 -12.833 10.443 1.00 65.94 88 PRO A C 1
ATOM 637 O O . PRO A 1 88 ? -6.849 -12.658 11.033 1.00 65.94 88 PRO A O 1
ATOM 640 N N . ALA A 1 89 ? -9.110 -12.739 11.043 1.00 58.44 89 ALA A N 1
ATOM 641 C CA . ALA A 1 89 ? -9.251 -12.667 12.491 1.00 58.44 89 ALA A CA 1
ATOM 642 C C . ALA A 1 89 ? -8.577 -13.915 13.078 1.00 58.44 89 ALA A C 1
ATOM 644 O O . ALA A 1 89 ? -8.994 -15.035 12.780 1.00 58.44 89 ALA A O 1
ATOM 645 N N . ARG A 1 90 ? -7.474 -13.716 13.803 1.00 53.50 90 ARG A N 1
ATOM 646 C CA . ARG A 1 90 ? -6.820 -14.784 14.562 1.00 53.50 90 ARG A CA 1
ATOM 647 C C . ARG A 1 90 ? -7.574 -15.053 15.850 1.00 53.50 90 ARG A C 1
ATOM 649 O O . ARG A 1 90 ? -8.059 -14.065 16.444 1.00 53.50 90 ARG A O 1
#